Protein AF-A0A542I758-F1 (afdb_monomer)

pLDDT: mean 83.52, std 12.8, range [44.34, 93.88]

Mean predicted aligned error: 7.83 Å

Solvent-accessible surface area (backbone atoms only — not comparable to full-atom values): 6035 Å² total; per-residue (Å²): 136,89,83,86,87,82,79,78,73,57,59,66,53,51,51,51,35,51,54,44,23,54,50,37,50,50,48,35,49,46,47,51,49,54,71,67,37,55,73,67,38,28,66,53,22,42,51,40,18,51,54,23,51,53,52,26,72,76,43,69,71,72,59,24,51,33,25,50,24,45,20,49,32,22,46,43,31,19,64,18,10,81,72,67,50,72,50,58,64,66,35,53,48,43,30,51,50,31,45,60,73,43,34,62,59,18,44,74,39,73,29,80,72,60,132

Secondary structure (DSSP, 8-state):
-------SHHHHHHHHHHHHHHHHHHHHHHHHHHHHS-TT-HHHHHHHHHHHHHHHHH--THHHHHHHHHHHHHHHHHHHHHTT----HHHHHHHHHHHHHHHHHHHHHT-----

Radius of gyration: 17.6 Å; Cα contacts (8 Å, |Δi|>4): 133; chains: 1; bounding box: 45×26×63 Å

Sequence (115 aa):
MESSRPATGTASQGANAAATREACELFNKLVADYGAVSPTDSNGYEDVYLKAQDAKDTVSGDLRGLFS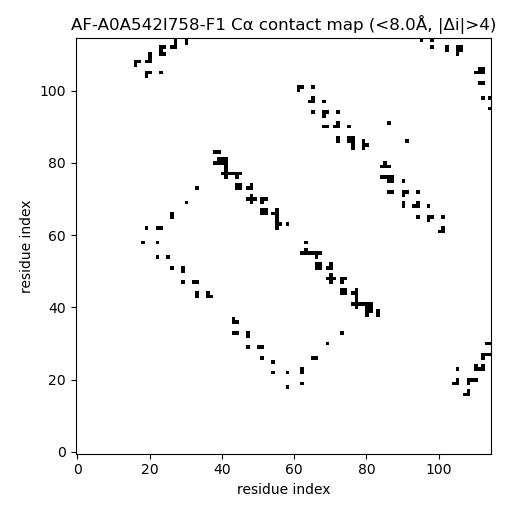SLGLLAMDRSSAAESGGKPAQESQDAVRDAVFANSAACTAAGVTLRL

Structure (mmCIF, N/CA/C/O backbone):
data_AF-A0A542I758-F1
#
_entry.id   AF-A0A542I758-F1
#
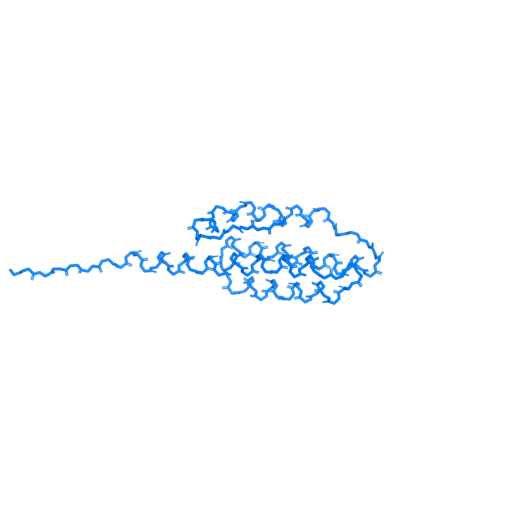loop_
_atom_site.group_PDB
_atom_site.id
_atom_site.type_symbol
_atom_site.label_atom_id
_atom_site.label_alt_id
_atom_site.label_comp_id
_atom_site.label_asym_id
_atom_site.label_entity_id
_atom_site.label_seq_id
_atom_site.pdbx_PDB_ins_code
_atom_site.Cartn_x
_atom_site.Cartn_y
_atom_site.Cartn_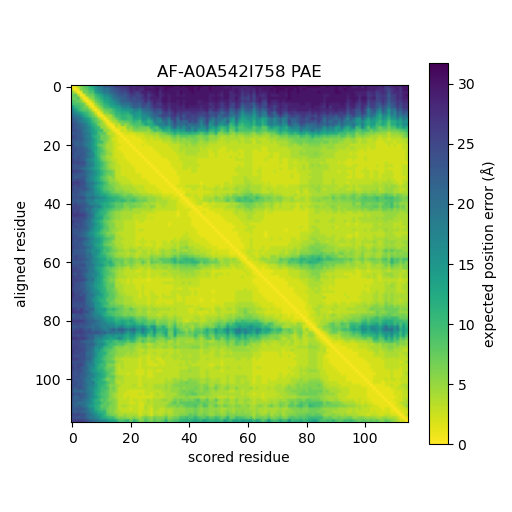z
_atom_site.occupancy
_atom_site.B_iso_or_equiv
_atom_site.auth_seq_id
_atom_site.auth_comp_id
_atom_site.auth_asym_id
_atom_site.auth_atom_id
_atom_site.pdbx_PDB_model_num
ATOM 1 N N . MET A 1 1 ? -34.467 -11.125 42.912 1.00 44.34 1 MET A N 1
ATOM 2 C CA . MET A 1 1 ? -33.720 -12.137 42.142 1.00 44.34 1 MET A CA 1
ATOM 3 C C . MET A 1 1 ? -32.866 -11.401 41.134 1.00 44.34 1 MET A C 1
ATOM 5 O O . MET A 1 1 ? -33.380 -10.627 40.341 1.00 44.34 1 MET A O 1
ATOM 9 N N . GLU A 1 2 ? -31.565 -11.560 41.316 1.00 59.69 2 GLU A N 1
ATOM 10 C CA . GLU A 1 2 ? -30.451 -11.075 40.506 1.00 59.69 2 GLU A CA 1
ATOM 11 C C . GLU A 1 2 ? -30.453 -11.739 39.117 1.00 59.69 2 GLU A C 1
ATOM 13 O O . GLU A 1 2 ? -30.836 -12.905 39.034 1.00 59.69 2 GLU A O 1
ATOM 18 N N . SER A 1 3 ? -30.034 -11.032 38.055 1.00 48.88 3 SER A N 1
ATOM 19 C CA . SER A 1 3 ? -29.400 -11.618 36.850 1.00 48.88 3 SER A CA 1
ATOM 20 C C . SER A 1 3 ? -28.844 -10.535 35.902 1.00 48.88 3 SER A C 1
ATOM 22 O O . SER A 1 3 ? -29.538 -9.996 35.047 1.00 48.88 3 SER A O 1
ATOM 24 N N . SER A 1 4 ? -27.587 -10.169 36.157 1.00 53.62 4 SER A N 1
ATOM 25 C CA . SER A 1 4 ? -26.415 -10.141 35.258 1.00 53.62 4 SER A CA 1
ATOM 26 C C . SER A 1 4 ? -26.530 -9.832 33.738 1.00 53.62 4 SER A C 1
ATOM 28 O O . SER A 1 4 ? -27.191 -10.523 32.974 1.00 53.62 4 SER A O 1
ATOM 30 N N . ARG A 1 5 ? -25.734 -8.821 33.332 1.00 69.12 5 ARG A N 1
ATOM 31 C CA . ARG A 1 5 ? -25.270 -8.307 32.003 1.00 69.12 5 ARG A CA 1
ATOM 32 C C . ARG A 1 5 ? -24.500 -9.359 31.135 1.00 69.12 5 ARG A C 1
ATOM 34 O O . ARG A 1 5 ? -24.099 -10.344 31.749 1.00 69.12 5 ARG A O 1
ATOM 41 N N . PRO A 1 6 ? -24.163 -9.170 29.811 1.00 58.19 6 PRO A N 1
ATOM 42 C CA . PRO A 1 6 ? -23.471 -7.958 29.308 1.00 58.19 6 PRO A CA 1
ATOM 43 C C . PRO A 1 6 ? -23.557 -7.501 27.815 1.00 58.19 6 PRO A C 1
ATOM 45 O O . PRO A 1 6 ? -23.878 -8.234 26.891 1.00 58.19 6 PRO A O 1
ATOM 48 N N . ALA A 1 7 ? -23.186 -6.222 27.636 1.00 48.59 7 ALA A N 1
ATOM 49 C CA . ALA A 1 7 ? -22.392 -5.608 26.556 1.00 48.59 7 ALA A CA 1
ATOM 50 C C . ALA A 1 7 ? -22.547 -6.096 25.098 1.00 48.59 7 ALA A C 1
ATOM 52 O O . ALA A 1 7 ? -21.719 -6.845 24.591 1.00 48.59 7 ALA A O 1
ATOM 53 N N . THR A 1 8 ? -23.496 -5.526 24.353 1.00 47.00 8 THR A N 1
ATOM 54 C CA . THR A 1 8 ? -23.551 -5.673 22.881 1.00 47.00 8 THR A CA 1
ATOM 55 C C . THR A 1 8 ? -22.794 -4.566 22.125 1.00 47.00 8 THR A C 1
ATOM 57 O O . THR A 1 8 ? -22.650 -4.640 20.912 1.00 47.00 8 THR A O 1
ATOM 60 N N . GLY A 1 9 ? -22.263 -3.549 22.817 1.00 45.28 9 GLY A N 1
ATOM 61 C CA . GLY A 1 9 ? -21.565 -2.417 22.182 1.00 45.28 9 GLY A CA 1
ATOM 62 C C . GLY A 1 9 ? -20.114 -2.691 21.761 1.00 45.28 9 GLY A C 1
ATOM 63 O O . GLY A 1 9 ? -19.595 -2.014 20.880 1.00 45.28 9 GLY A O 1
ATOM 64 N N . THR A 1 10 ? -19.455 -3.693 22.352 1.00 49.50 10 THR A N 1
ATOM 65 C CA . THR A 1 10 ? -18.013 -3.935 22.150 1.00 49.50 10 THR A CA 1
ATOM 66 C C . THR A 1 10 ? -17.720 -4.857 20.963 1.00 49.50 10 THR A C 1
ATOM 68 O O . THR A 1 10 ? -16.671 -4.735 20.337 1.00 49.50 10 THR A O 1
ATOM 71 N N . ALA A 1 11 ? -18.644 -5.755 20.606 1.00 49.38 11 ALA A N 1
ATOM 72 C CA . ALA A 1 11 ? -18.436 -6.723 19.526 1.00 49.38 11 ALA A CA 1
ATOM 73 C C . ALA A 1 11 ? -18.391 -6.053 18.141 1.00 49.38 11 ALA A C 1
ATOM 75 O O . ALA A 1 11 ? -17.513 -6.351 17.336 1.00 49.38 11 ALA A O 1
ATOM 76 N N . SER A 1 12 ? -19.279 -5.087 17.883 1.00 52.50 12 SER A N 1
ATOM 77 C CA . SER A 1 12 ? -19.316 -4.348 16.612 1.00 52.50 12 SER A CA 1
ATOM 78 C C . SER A 1 12 ? -18.141 -3.377 16.445 1.00 52.50 12 SER A C 1
ATOM 80 O O . SER A 1 12 ? -17.697 -3.135 15.325 1.00 52.50 12 SER A O 1
ATOM 82 N N . GLN A 1 13 ? -17.607 -2.837 17.545 1.00 52.81 13 GLN A N 1
ATOM 83 C CA . GLN A 1 13 ? -16.393 -2.011 17.527 1.00 52.81 13 GLN A CA 1
ATOM 84 C C . GLN A 1 13 ? -15.129 -2.866 17.355 1.00 52.81 13 GLN A C 1
ATOM 86 O O . GLN A 1 13 ? -14.237 -2.488 16.601 1.00 52.81 13 GLN A O 1
ATOM 91 N N . GLY A 1 14 ? -15.081 -4.050 17.977 1.00 57.97 14 GLY A N 1
ATOM 92 C CA . GLY A 1 14 ? -13.993 -5.015 17.800 1.00 57.97 14 GLY A CA 1
ATOM 93 C C . GLY A 1 14 ? -13.918 -5.595 16.383 1.00 57.97 14 GLY A C 1
ATOM 94 O O . GLY A 1 14 ? -12.823 -5.714 15.840 1.00 57.97 14 GLY A O 1
ATOM 95 N N . ALA A 1 15 ? -15.063 -5.887 15.756 1.00 61.53 15 ALA A N 1
ATOM 96 C CA . ALA A 1 15 ? -15.122 -6.366 14.373 1.00 61.53 15 ALA A CA 1
ATOM 97 C C . ALA A 1 15 ? -14.632 -5.310 13.366 1.00 61.53 15 ALA A C 1
ATOM 99 O O . ALA A 1 15 ? -13.869 -5.633 12.461 1.00 61.53 15 ALA A O 1
ATOM 100 N N . ASN A 1 16 ? -14.996 -4.037 13.565 1.00 71.12 16 ASN A N 1
ATOM 101 C CA . ASN A 1 16 ? -14.479 -2.939 12.742 1.00 71.12 16 ASN A CA 1
ATOM 102 C C . ASN A 1 16 ? -12.972 -2.737 12.936 1.00 71.12 16 ASN A C 1
ATOM 104 O O . ASN A 1 16 ? -12.256 -2.541 11.964 1.00 71.12 16 ASN A O 1
ATOM 108 N N . ALA A 1 17 ? -12.464 -2.827 14.169 1.00 77.25 17 ALA A N 1
ATOM 109 C CA . ALA A 1 17 ? -11.028 -2.717 14.419 1.00 77.25 17 ALA A CA 1
ATOM 110 C C . ALA A 1 17 ? -10.229 -3.871 13.785 1.00 77.25 17 ALA A C 1
ATOM 112 O O . ALA A 1 17 ? -9.130 -3.641 13.287 1.00 77.25 17 ALA A O 1
ATOM 113 N N . ALA A 1 18 ? -10.775 -5.092 13.776 1.00 83.19 18 ALA A N 1
ATOM 114 C CA . ALA A 1 18 ? -10.165 -6.238 13.102 1.00 83.19 18 ALA A CA 1
ATOM 115 C C . ALA A 1 18 ? -10.150 -6.065 11.574 1.00 83.19 18 ALA A C 1
ATOM 117 O O . ALA A 1 18 ? -9.095 -6.218 10.969 1.00 83.19 18 ALA A O 1
ATOM 118 N N . ALA A 1 19 ? -11.267 -5.648 10.970 1.00 84.25 19 ALA A N 1
ATOM 119 C CA . ALA A 1 19 ? -11.332 -5.370 9.534 1.00 84.25 19 ALA A CA 1
ATOM 120 C C . ALA A 1 19 ? -10.384 -4.228 9.122 1.00 84.25 19 ALA A C 1
ATOM 122 O O . ALA A 1 19 ? -9.676 -4.329 8.122 1.00 84.25 19 ALA A O 1
ATOM 123 N N . THR A 1 20 ? -10.302 -3.162 9.928 1.00 87.75 20 THR A N 1
ATOM 124 C CA . THR A 1 20 ? -9.328 -2.082 9.722 1.00 87.75 20 THR A CA 1
ATOM 125 C C . THR A 1 20 ? -7.900 -2.601 9.824 1.00 87.75 20 THR A C 1
ATOM 127 O O . THR A 1 20 ? -7.083 -2.282 8.969 1.00 87.75 20 THR A O 1
ATOM 130 N N . ARG A 1 21 ? -7.582 -3.429 10.828 1.00 89.62 21 ARG A N 1
ATOM 131 C CA . ARG A 1 21 ? -6.257 -4.050 10.958 1.00 89.62 21 ARG A CA 1
ATOM 132 C C . ARG A 1 21 ? -5.892 -4.847 9.706 1.00 89.62 21 ARG A C 1
ATOM 134 O O . ARG A 1 21 ? -4.840 -4.589 9.131 1.00 89.62 21 ARG A O 1
ATOM 141 N N . GLU A 1 22 ? -6.762 -5.755 9.273 1.00 90.62 22 GLU A N 1
ATOM 142 C CA . GLU A 1 22 ? -6.543 -6.593 8.088 1.00 90.62 22 GLU A CA 1
ATOM 143 C C . GLU A 1 22 ? -6.317 -5.745 6.831 1.00 90.62 22 GLU A C 1
ATOM 145 O O . GLU A 1 22 ? -5.367 -5.980 6.086 1.00 90.62 22 GLU A O 1
ATOM 150 N N . ALA A 1 23 ? -7.118 -4.694 6.638 1.00 90.44 23 ALA A N 1
ATOM 151 C CA . ALA A 1 23 ? -6.944 -3.746 5.543 1.00 90.44 23 ALA A CA 1
ATOM 152 C C . ALA A 1 23 ? -5.581 -3.037 5.596 1.00 90.44 23 ALA A C 1
ATOM 154 O O . ALA A 1 23 ? -4.859 -2.969 4.603 1.00 90.44 23 ALA A O 1
ATOM 155 N N . CYS A 1 24 ? -5.190 -2.521 6.758 1.00 91.50 24 CYS A N 1
ATOM 156 C CA . CYS A 1 24 ? -3.922 -1.814 6.909 1.00 91.50 24 CYS A CA 1
ATOM 157 C C . CYS A 1 24 ? -2.709 -2.749 6.728 1.00 91.50 24 CYS A C 1
ATOM 159 O O . CYS A 1 24 ? -1.698 -2.351 6.148 1.00 91.50 24 CYS A O 1
ATOM 161 N N . GLU A 1 25 ? -2.796 -3.998 7.197 1.00 92.38 25 GLU A N 1
ATOM 162 C CA . GLU A 1 25 ? -1.766 -5.024 6.984 1.00 92.38 25 GLU A CA 1
ATOM 163 C C . GLU A 1 25 ? -1.649 -5.398 5.506 1.00 92.38 25 GLU A C 1
ATOM 165 O O . GLU A 1 25 ? -0.540 -5.471 4.968 1.00 92.38 25 GLU A O 1
ATOM 170 N N . LEU A 1 26 ? -2.788 -5.576 4.834 1.00 92.06 26 LEU A N 1
ATOM 171 C CA . LEU A 1 26 ? -2.841 -5.845 3.404 1.00 92.06 26 LEU A CA 1
ATOM 172 C C . LEU A 1 26 ? -2.236 -4.692 2.605 1.00 92.06 26 LEU A C 1
ATOM 174 O O . LEU A 1 26 ? -1.418 -4.931 1.721 1.00 92.06 26 LEU A O 1
ATOM 178 N N . PHE A 1 27 ? -2.561 -3.447 2.950 1.00 91.69 27 PHE A N 1
ATOM 179 C CA . PHE A 1 27 ? -1.964 -2.280 2.312 1.00 91.69 27 PHE A CA 1
ATOM 180 C C . PHE A 1 27 ? -0.438 -2.271 2.446 1.00 91.69 27 PHE A C 1
ATOM 182 O O . PHE A 1 27 ? 0.260 -2.117 1.448 1.00 91.69 27 PHE A O 1
ATOM 189 N N . ASN A 1 28 ? 0.095 -2.505 3.649 1.00 92.75 28 ASN A N 1
ATOM 190 C CA . ASN A 1 28 ? 1.543 -2.590 3.863 1.0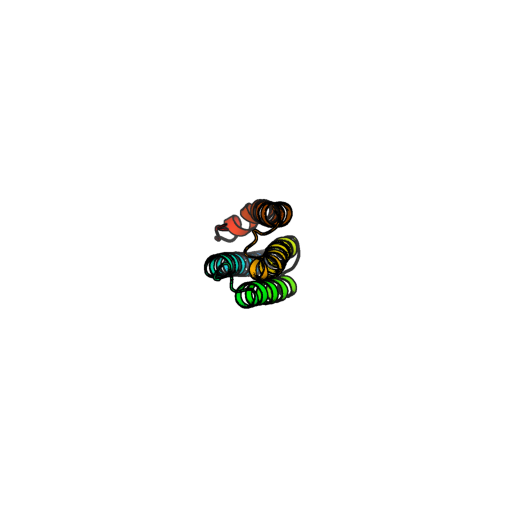0 92.75 28 ASN A CA 1
ATOM 191 C C . ASN A 1 28 ? 2.198 -3.667 3.000 1.00 92.75 28 ASN A C 1
ATOM 193 O O . ASN A 1 28 ? 3.288 -3.460 2.466 1.00 92.75 28 ASN A O 1
ATOM 197 N N . LYS A 1 29 ? 1.535 -4.818 2.866 1.00 92.69 29 LYS A N 1
ATOM 198 C CA . LYS A 1 29 ? 1.998 -5.888 1.989 1.00 92.69 29 LYS A CA 1
ATOM 199 C C . LYS A 1 29 ? 2.003 -5.440 0.530 1.00 92.69 29 LYS A C 1
ATOM 201 O O . LYS A 1 29 ? 2.997 -5.657 -0.145 1.00 92.69 29 LYS A O 1
ATOM 206 N N . LEU A 1 30 ? 0.953 -4.769 0.060 1.00 92.25 30 LEU A N 1
ATOM 207 C CA . LEU A 1 30 ? 0.887 -4.276 -1.317 1.00 92.25 30 LEU A CA 1
ATOM 208 C C . LEU A 1 30 ? 1.915 -3.183 -1.611 1.00 92.25 30 LEU A C 1
ATOM 210 O O . LEU A 1 30 ? 2.467 -3.158 -2.703 1.00 92.25 30 LEU A O 1
ATOM 214 N N . VAL A 1 31 ? 2.214 -2.309 -0.650 1.00 91.06 31 VAL A N 1
ATOM 215 C CA . VAL A 1 31 ? 3.301 -1.328 -0.784 1.00 91.06 31 VAL A CA 1
ATOM 216 C C . VAL A 1 31 ? 4.662 -2.023 -0.855 1.00 91.06 31 VAL A C 1
ATOM 218 O O . VAL A 1 31 ? 5.508 -1.641 -1.663 1.00 91.06 31 VAL A O 1
ATOM 221 N N . ALA A 1 32 ? 4.880 -3.063 -0.047 1.00 92.44 32 ALA A N 1
ATOM 222 C CA . ALA A 1 32 ? 6.098 -3.862 -0.120 1.00 92.44 32 ALA A CA 1
ATOM 223 C C . ALA A 1 32 ? 6.211 -4.605 -1.462 1.00 92.44 32 ALA A C 1
ATOM 225 O O . ALA A 1 32 ? 7.274 -4.568 -2.078 1.00 92.44 32 ALA A O 1
ATOM 226 N N . ASP A 1 33 ? 5.118 -5.211 -1.937 1.00 91.62 33 ASP A N 1
ATOM 227 C CA . ASP A 1 33 ? 5.042 -5.857 -3.250 1.00 91.62 33 ASP A CA 1
ATOM 228 C C . ASP A 1 33 ? 5.341 -4.827 -4.355 1.00 91.62 33 ASP A C 1
ATOM 230 O O . ASP A 1 33 ? 6.222 -5.059 -5.176 1.00 91.62 33 ASP A O 1
ATOM 234 N N . TYR A 1 34 ? 4.722 -3.640 -4.317 1.00 89.88 34 TYR A N 1
ATOM 235 C CA . TYR A 1 34 ? 4.994 -2.530 -5.242 1.00 89.88 34 TYR A CA 1
ATOM 236 C C . TYR A 1 34 ? 6.474 -2.129 -5.277 1.00 89.88 34 TYR A C 1
ATOM 238 O O . TYR A 1 34 ? 7.040 -1.924 -6.350 1.00 89.88 34 TYR A O 1
ATOM 246 N N . GLY A 1 35 ? 7.111 -2.014 -4.110 1.00 88.19 35 GLY A N 1
ATOM 247 C CA . GLY A 1 35 ? 8.534 -1.688 -4.002 1.00 88.19 35 GLY A CA 1
ATOM 248 C C . GLY A 1 35 ? 9.464 -2.827 -4.436 1.00 88.19 35 GLY A C 1
ATOM 249 O O . GLY A 1 35 ? 10.608 -2.566 -4.806 1.00 88.19 35 GLY A O 1
ATOM 250 N N . ALA A 1 36 ? 8.986 -4.074 -4.399 1.00 92.00 36 ALA A N 1
ATOM 251 C CA . ALA A 1 36 ? 9.717 -5.257 -4.845 1.00 92.00 36 ALA A CA 1
ATOM 252 C C . ALA A 1 36 ? 9.590 -5.511 -6.357 1.00 92.00 36 ALA A C 1
ATOM 254 O O . ALA A 1 36 ? 10.438 -6.199 -6.931 1.00 92.00 36 ALA A O 1
ATOM 255 N N . VAL A 1 37 ? 8.559 -4.959 -7.008 1.00 90.31 37 VAL A N 1
ATOM 256 C CA . VAL A 1 37 ? 8.392 -5.029 -8.464 1.00 90.31 37 VAL A CA 1
ATOM 257 C C . VAL A 1 37 ? 9.546 -4.312 -9.161 1.00 90.31 37 VAL A C 1
ATOM 259 O O . VAL A 1 37 ? 9.942 -3.197 -8.806 1.00 90.31 37 VAL A O 1
ATOM 262 N N . SER A 1 38 ? 10.080 -4.955 -10.200 1.00 87.44 38 SER A N 1
ATOM 263 C CA . SER A 1 38 ? 11.154 -4.371 -10.997 1.00 87.44 38 SER A CA 1
ATOM 264 C C . SER A 1 38 ? 10.662 -3.111 -11.722 1.00 87.44 38 SER A C 1
ATOM 266 O O . SER A 1 38 ? 9.570 -3.110 -12.278 1.00 87.44 38 SER A O 1
ATOM 268 N N . PRO A 1 39 ? 11.469 -2.039 -11.814 1.00 81.88 39 PRO A N 1
ATOM 269 C CA . PRO A 1 39 ? 11.046 -0.768 -12.412 1.00 81.88 39 PRO A CA 1
ATOM 270 C C . PRO A 1 39 ? 10.666 -0.849 -13.898 1.00 81.88 39 PRO A C 1
ATOM 272 O O . PRO A 1 39 ? 10.048 0.079 -14.407 1.00 81.88 39 PRO A O 1
ATOM 275 N N . THR A 1 40 ? 11.044 -1.931 -14.575 1.00 85.56 40 THR A N 1
ATOM 276 C CA . THR A 1 40 ? 10.735 -2.233 -15.980 1.00 85.56 40 THR A CA 1
ATOM 277 C C . THR A 1 40 ? 9.663 -3.317 -16.130 1.00 85.56 40 THR A C 1
ATOM 279 O O . THR A 1 40 ? 9.376 -3.733 -17.246 1.00 85.56 40 THR A O 1
ATOM 282 N N . ASP A 1 41 ? 9.122 -3.831 -15.025 1.00 87.56 41 ASP A N 1
ATOM 283 C CA . ASP A 1 41 ? 8.123 -4.898 -15.012 1.00 87.56 41 ASP A CA 1
ATOM 284 C C . ASP A 1 41 ? 6.717 -4.301 -14.885 1.00 87.56 41 ASP A C 1
ATOM 286 O O . ASP A 1 41 ? 6.175 -4.137 -13.791 1.00 87.56 41 ASP A O 1
ATOM 290 N N . SER A 1 42 ? 6.135 -3.938 -16.030 1.00 88.31 42 SER A N 1
ATOM 291 C CA . SER A 1 42 ? 4.777 -3.386 -16.111 1.00 88.31 42 SER A CA 1
ATOM 292 C C . SER A 1 42 ? 3.720 -4.351 -15.568 1.00 88.31 42 SER A C 1
ATOM 294 O O . SER A 1 42 ? 2.801 -3.911 -14.874 1.00 88.31 42 SER A O 1
ATOM 296 N N . ASN A 1 43 ? 3.886 -5.655 -15.808 1.00 90.44 43 ASN A N 1
ATOM 297 C CA . ASN A 1 43 ? 2.975 -6.695 -15.326 1.00 90.44 43 ASN A CA 1
ATOM 298 C C . ASN A 1 43 ? 3.007 -6.815 -13.799 1.00 90.44 43 ASN A C 1
ATOM 300 O O . ASN A 1 43 ? 1.963 -6.985 -13.174 1.00 90.44 43 ASN A O 1
ATOM 304 N N . GLY A 1 44 ? 4.186 -6.695 -13.180 1.00 91.31 44 GLY A N 1
ATOM 305 C CA . GLY A 1 44 ? 4.299 -6.686 -11.722 1.00 91.31 44 GLY A CA 1
ATOM 306 C C . GLY A 1 44 ? 3.532 -5.520 -11.089 1.00 91.31 44 GLY A C 1
ATOM 307 O O . GLY A 1 44 ? 2.862 -5.689 -10.071 1.00 91.31 44 GLY A O 1
ATOM 308 N N . TYR A 1 45 ? 3.562 -4.342 -11.718 1.00 91.00 45 TYR A N 1
ATOM 309 C CA . TYR A 1 45 ? 2.787 -3.191 -11.255 1.00 91.00 45 TYR A CA 1
ATOM 310 C C . TYR A 1 45 ? 1.283 -3.362 -11.509 1.00 91.00 45 TYR A C 1
ATOM 312 O O . TYR A 1 45 ? 0.473 -2.976 -10.668 1.00 91.00 45 TYR A O 1
ATOM 320 N N . GLU A 1 46 ? 0.898 -3.984 -12.623 1.00 91.75 46 GLU A N 1
ATOM 321 C CA . GLU A 1 46 ? -0.499 -4.325 -12.903 1.00 91.75 46 GLU A CA 1
ATOM 322 C C . GLU A 1 46 ? -1.063 -5.330 -11.882 1.00 91.75 46 GLU A C 1
ATOM 324 O O . GLU A 1 46 ? -2.176 -5.145 -11.392 1.00 91.75 46 GLU A O 1
ATOM 329 N N . ASP A 1 47 ? -0.286 -6.335 -11.468 1.00 93.88 47 ASP A N 1
ATOM 330 C CA . ASP A 1 47 ? -0.685 -7.282 -10.416 1.00 93.88 47 ASP A CA 1
ATOM 331 C C . ASP A 1 47 ? -0.954 -6.571 -9.079 1.00 93.88 47 ASP A C 1
ATOM 333 O O . ASP A 1 47 ? -1.968 -6.820 -8.420 1.00 93.88 47 ASP A O 1
ATOM 337 N N . VAL A 1 48 ? -0.097 -5.617 -8.698 1.00 93.62 48 VAL A N 1
ATOM 338 C CA . VAL A 1 48 ? -0.326 -4.787 -7.506 1.00 93.62 48 VAL A CA 1
ATOM 339 C C . VAL A 1 48 ? -1.596 -3.948 -7.650 1.00 93.62 48 VAL A C 1
ATOM 341 O O . VAL A 1 48 ? -2.364 -3.849 -6.692 1.00 93.62 48 VAL A O 1
ATOM 344 N N . TYR A 1 49 ? -1.849 -3.372 -8.829 1.00 92.38 49 TYR A N 1
ATOM 345 C CA . TYR A 1 49 ? -3.089 -2.646 -9.107 1.00 92.38 49 TYR A CA 1
ATOM 346 C C . TYR A 1 49 ? -4.322 -3.538 -8.919 1.00 92.38 49 TYR A C 1
ATOM 348 O O . TYR A 1 49 ? -5.258 -3.143 -8.221 1.00 92.38 49 TYR A O 1
ATOM 356 N N . LEU A 1 50 ? -4.319 -4.746 -9.487 1.00 93.50 50 LEU A N 1
ATOM 357 C CA . LEU A 1 50 ? -5.435 -5.686 -9.376 1.00 93.50 50 LEU A CA 1
ATOM 358 C C . LEU A 1 50 ? -5.682 -6.091 -7.922 1.00 93.50 50 LEU A C 1
ATOM 360 O O . LEU A 1 50 ? -6.820 -6.041 -7.455 1.00 93.50 50 LEU A O 1
ATOM 364 N N . LYS A 1 51 ? -4.623 -6.411 -7.172 1.00 93.12 51 LYS A N 1
ATOM 365 C CA . LYS A 1 51 ? -4.732 -6.725 -5.742 1.00 93.12 51 LYS A CA 1
ATOM 366 C C . LYS A 1 51 ? -5.223 -5.535 -4.916 1.00 93.12 51 LYS A C 1
ATOM 368 O O . LYS A 1 51 ? -5.987 -5.722 -3.974 1.00 93.12 51 LYS A O 1
ATOM 373 N N . ALA A 1 52 ? -4.806 -4.313 -5.252 1.00 92.25 52 ALA A N 1
ATOM 374 C CA . ALA A 1 52 ? -5.308 -3.110 -4.597 1.00 92.25 52 ALA A CA 1
ATOM 375 C C . ALA A 1 52 ? -6.801 -2.897 -4.889 1.00 92.25 52 ALA A C 1
ATOM 377 O O . ALA A 1 52 ? -7.553 -2.536 -3.990 1.00 92.25 52 ALA A O 1
ATOM 378 N N . GLN A 1 53 ? -7.259 -3.159 -6.112 1.00 91.62 53 GLN A N 1
ATOM 379 C CA . GLN A 1 53 ? -8.676 -3.055 -6.474 1.00 91.62 53 GLN A CA 1
ATOM 380 C C . GLN A 1 53 ? -9.530 -4.122 -5.777 1.00 91.62 53 GLN A C 1
ATOM 382 O O . GLN A 1 53 ? -10.598 -3.799 -5.266 1.00 91.62 53 GLN A O 1
ATOM 387 N N . ASP A 1 54 ? -9.033 -5.352 -5.665 1.00 91.56 54 ASP A N 1
ATOM 388 C CA . ASP A 1 54 ? -9.692 -6.407 -4.888 1.00 91.56 54 ASP A CA 1
ATOM 389 C C . ASP A 1 54 ? -9.801 -6.014 -3.404 1.00 91.56 54 ASP A C 1
ATOM 391 O O . ASP A 1 54 ? -10.887 -5.984 -2.824 1.00 91.56 54 ASP A O 1
ATOM 395 N N . ALA A 1 55 ? -8.694 -5.558 -2.810 1.00 90.06 55 ALA A N 1
ATOM 396 C CA . ALA A 1 55 ? -8.672 -5.059 -1.440 1.00 90.06 55 ALA A CA 1
ATOM 397 C C . ALA A 1 55 ? -9.653 -3.893 -1.231 1.00 90.06 55 ALA A C 1
ATOM 399 O O . ALA A 1 55 ? -10.406 -3.870 -0.262 1.00 90.06 55 ALA A O 1
ATOM 400 N N . LYS A 1 56 ? -9.707 -2.953 -2.176 1.00 88.69 56 LYS A N 1
ATOM 401 C CA . LYS A 1 56 ? -10.654 -1.834 -2.185 1.00 88.69 56 LYS A CA 1
ATOM 402 C C . LYS A 1 56 ? -12.113 -2.299 -2.170 1.00 88.69 56 LYS A C 1
ATOM 404 O O . LYS A 1 56 ? -12.946 -1.627 -1.567 1.00 88.69 56 LYS A O 1
ATOM 409 N N . ASP A 1 57 ? -12.449 -3.392 -2.843 1.00 88.38 57 ASP A N 1
ATOM 410 C CA . ASP A 1 57 ? -13.823 -3.902 -2.880 1.00 88.38 57 ASP A CA 1
ATOM 411 C C . ASP A 1 57 ? -14.190 -4.734 -1.645 1.00 88.38 57 ASP A C 1
ATOM 413 O O . ASP A 1 57 ? -15.372 -4.858 -1.320 1.00 88.38 57 ASP A O 1
ATOM 417 N N . THR A 1 58 ? -13.194 -5.216 -0.898 1.00 85.19 58 THR A N 1
ATOM 418 C CA . THR A 1 58 ? -13.406 -5.874 0.403 1.00 85.19 58 THR A CA 1
ATOM 419 C C . THR A 1 58 ? -13.519 -4.894 1.574 1.00 85.19 58 THR A C 1
ATOM 421 O O . THR A 1 58 ? -14.089 -5.247 2.607 1.00 85.19 58 THR A O 1
ATOM 424 N N . VAL A 1 59 ? -13.032 -3.655 1.427 1.00 85.88 59 VAL A N 1
ATOM 425 C CA . VAL A 1 59 ? -13.083 -2.627 2.480 1.00 85.88 59 VAL A CA 1
ATOM 426 C C . VAL A 1 59 ? -14.108 -1.531 2.198 1.00 85.88 59 VAL A C 1
ATOM 428 O O . VAL A 1 59 ? -14.491 -1.240 1.067 1.00 85.88 59 VAL A O 1
ATOM 431 N N . SER A 1 60 ? -14.532 -0.851 3.259 1.00 78.81 60 SER A N 1
ATOM 432 C CA . SER A 1 60 ? -15.490 0.254 3.197 1.00 78.81 60 SER A CA 1
ATOM 433 C C . SER A 1 60 ? -14.949 1.513 3.874 1.00 78.81 60 SER A C 1
ATOM 435 O O . SER A 1 60 ? -14.094 1.435 4.753 1.00 78.81 60 SER A O 1
ATOM 437 N N . GLY A 1 61 ? -15.479 2.677 3.491 1.00 81.50 61 GLY A N 1
ATOM 438 C CA . GLY A 1 61 ? -15.100 3.967 4.077 1.00 81.50 61 GLY A CA 1
ATOM 439 C C . GLY A 1 61 ? -13.736 4.472 3.601 1.00 81.50 61 GLY A C 1
ATOM 440 O O . GLY A 1 61 ? -13.374 4.292 2.438 1.00 81.50 61 GLY A O 1
ATOM 441 N N . ASP A 1 62 ? -12.985 5.102 4.504 1.00 81.12 62 ASP A N 1
ATOM 442 C CA . ASP A 1 62 ? -11.729 5.803 4.195 1.00 81.12 62 ASP A CA 1
ATOM 443 C C . ASP A 1 62 ? -10.598 4.863 3.743 1.00 81.12 62 ASP A C 1
ATOM 445 O O . ASP A 1 62 ? -9.756 5.233 2.918 1.00 81.12 62 ASP A O 1
ATOM 449 N N . LEU A 1 63 ? -10.645 3.601 4.185 1.00 84.38 63 LEU A N 1
ATOM 450 C CA . LEU A 1 63 ? -9.733 2.538 3.750 1.00 84.38 63 LEU A CA 1
ATOM 451 C C . LEU A 1 63 ? -9.863 2.261 2.250 1.00 84.38 63 LEU A C 1
ATOM 453 O O . LEU A 1 63 ? -8.898 1.883 1.594 1.00 84.38 63 LEU A O 1
ATOM 457 N N . ARG A 1 64 ? -11.041 2.504 1.671 1.00 89.88 64 ARG A N 1
ATOM 458 C CA . ARG A 1 64 ? -11.268 2.337 0.234 1.00 89.88 64 ARG A CA 1
ATOM 459 C C . ARG A 1 64 ? -10.459 3.348 -0.581 1.00 89.88 64 ARG A C 1
ATOM 461 O O . ARG A 1 64 ? -9.953 3.015 -1.652 1.00 89.88 64 ARG A O 1
ATOM 468 N N . GLY A 1 65 ? -10.296 4.562 -0.052 1.00 87.94 65 GLY A N 1
ATOM 469 C CA . GLY A 1 65 ? -9.434 5.592 -0.632 1.00 87.94 65 GLY A CA 1
ATOM 470 C C . GLY A 1 65 ? -7.961 5.185 -0.618 1.00 87.94 65 GLY A C 1
ATOM 471 O O . GLY A 1 65 ? -7.274 5.369 -1.618 1.00 87.94 65 GLY A O 1
ATOM 472 N N . LEU A 1 66 ? -7.512 4.538 0.461 1.00 90.00 66 LEU A N 1
ATOM 473 C CA . LEU A 1 66 ? -6.143 4.043 0.624 1.00 90.00 66 LEU A CA 1
ATOM 474 C C . LEU A 1 66 ? -5.720 3.111 -0.522 1.00 90.00 66 LEU A C 1
ATOM 476 O O . LEU A 1 66 ? -4.723 3.359 -1.203 1.00 90.00 66 LEU A O 1
ATOM 480 N N . PHE A 1 67 ? -6.518 2.076 -0.785 1.00 92.44 67 PHE A N 1
ATOM 481 C C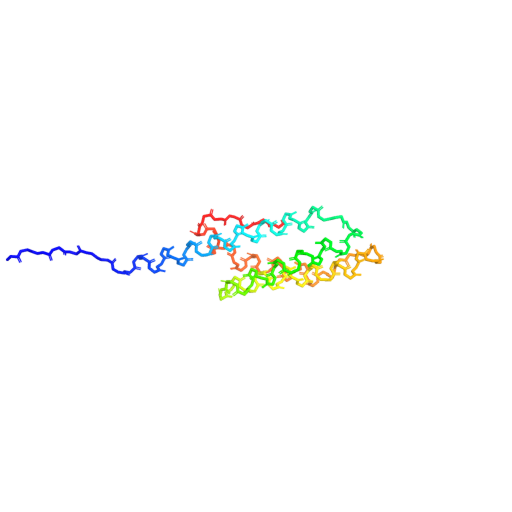A . PHE A 1 67 ? -6.240 1.141 -1.874 1.00 92.44 67 PHE A CA 1
ATOM 482 C C . PHE A 1 67 ? -6.469 1.750 -3.256 1.00 92.44 67 PHE A C 1
ATOM 484 O O . PHE A 1 67 ? -5.726 1.447 -4.186 1.00 92.44 67 PHE A O 1
ATOM 491 N N . SER A 1 68 ? -7.453 2.643 -3.401 1.00 92.25 68 SER A N 1
ATOM 492 C CA . SER A 1 68 ? -7.689 3.323 -4.677 1.00 92.25 68 SER A CA 1
ATOM 493 C C . SER A 1 68 ? -6.497 4.193 -5.087 1.00 92.25 68 SER A C 1
ATOM 495 O O . SER A 1 68 ? -6.128 4.185 -6.260 1.00 92.25 68 SER A O 1
ATOM 497 N N . SER A 1 69 ? -5.874 4.906 -4.142 1.00 93.00 69 SER A N 1
ATOM 498 C CA . SER A 1 69 ? -4.657 5.679 -4.407 1.00 93.00 69 SER A CA 1
ATOM 499 C C . SER A 1 69 ? -3.487 4.773 -4.791 1.00 93.00 69 SER A C 1
ATOM 501 O O . SER A 1 69 ? -2.776 5.069 -5.748 1.00 93.00 69 SER A O 1
ATOM 503 N N . LEU A 1 70 ? -3.289 3.652 -4.082 1.00 91.81 70 LEU A N 1
ATOM 504 C CA . LEU A 1 70 ? -2.215 2.706 -4.411 1.00 91.81 70 LEU A CA 1
ATOM 505 C C . LEU A 1 70 ? -2.408 2.090 -5.797 1.00 91.81 70 LEU A C 1
ATOM 507 O O . LEU A 1 70 ? -1.448 1.969 -6.551 1.00 91.81 70 LEU A O 1
ATOM 511 N N . GLY A 1 71 ? -3.650 1.757 -6.149 1.00 91.75 71 GLY A N 1
ATOM 512 C CA . GLY A 1 71 ? -3.998 1.292 -7.484 1.00 91.75 71 GLY A CA 1
ATOM 513 C C . GLY A 1 71 ? -3.638 2.321 -8.556 1.00 91.75 71 GLY A C 1
ATOM 514 O O . GLY A 1 71 ? -2.996 1.965 -9.538 1.00 91.75 71 GLY A O 1
ATOM 515 N N . LEU A 1 72 ? -3.975 3.599 -8.356 1.00 91.19 72 LEU A N 1
ATOM 516 C CA . LEU A 1 72 ? -3.593 4.668 -9.288 1.00 91.19 72 LEU A CA 1
ATOM 517 C C . LEU A 1 72 ? -2.072 4.767 -9.458 1.00 91.19 72 LEU A C 1
ATOM 519 O O . LEU A 1 72 ? -1.592 4.819 -10.587 1.00 91.19 72 LEU A O 1
ATOM 523 N N . LEU A 1 73 ? -1.316 4.727 -8.356 1.00 91.31 73 LEU A N 1
ATOM 524 C CA . LEU A 1 73 ? 0.147 4.724 -8.399 1.00 91.31 73 LEU A CA 1
ATOM 525 C C . LEU A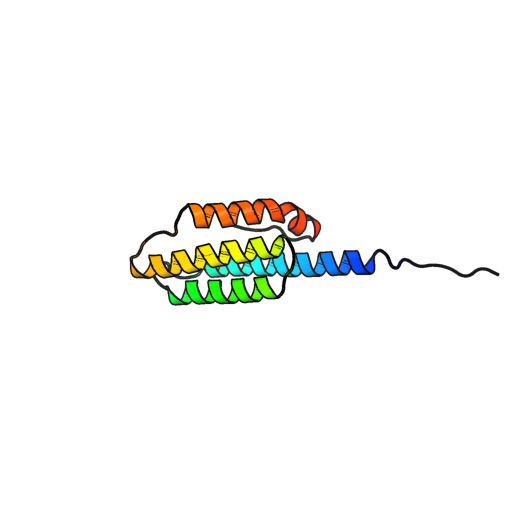 1 73 ? 0.696 3.519 -9.171 1.00 91.31 73 LEU A C 1
ATOM 527 O O . LEU A 1 73 ? 1.594 3.679 -9.992 1.00 91.31 73 LEU A O 1
ATOM 531 N N . ALA A 1 74 ? 0.156 2.329 -8.921 1.00 91.88 74 ALA A N 1
ATOM 532 C CA . ALA A 1 74 ? 0.570 1.101 -9.581 1.00 91.88 74 ALA A CA 1
ATOM 533 C C . ALA A 1 74 ? 0.256 1.117 -11.086 1.00 91.88 74 ALA A C 1
ATOM 535 O O . ALA A 1 74 ? 1.121 0.786 -11.891 1.00 91.88 74 ALA A O 1
ATOM 536 N N . MET A 1 75 ? -0.929 1.583 -11.488 1.00 89.88 75 MET A N 1
ATOM 537 C CA . MET A 1 75 ? -1.300 1.722 -12.902 1.00 89.88 75 MET A CA 1
ATOM 538 C C . MET A 1 75 ? -0.395 2.714 -13.636 1.00 89.88 75 MET A C 1
ATOM 540 O O . MET A 1 75 ? 0.128 2.424 -14.710 1.00 89.88 75 MET A O 1
ATOM 544 N N . ASP A 1 76 ? -0.184 3.880 -13.035 1.00 90.00 76 ASP A N 1
ATOM 545 C CA . ASP A 1 76 ? 0.646 4.929 -13.611 1.00 90.00 76 ASP A CA 1
ATOM 546 C C . ASP A 1 76 ? 2.115 4.484 -13.708 1.00 90.00 76 ASP A C 1
ATOM 548 O O . ASP A 1 76 ? 2.785 4.682 -14.723 1.00 90.00 76 ASP A O 1
ATOM 552 N N . ARG A 1 77 ? 2.589 3.749 -12.698 1.00 88.00 77 ARG A N 1
ATOM 553 C CA . ARG A 1 77 ? 3.898 3.102 -12.725 1.00 88.00 77 ARG A CA 1
ATOM 554 C C . ARG A 1 77 ? 3.997 2.018 -13.794 1.00 88.00 77 ARG A C 1
ATOM 556 O O . ARG A 1 77 ? 5.032 1.954 -14.446 1.00 88.00 77 ARG A O 1
ATOM 563 N N . SER A 1 78 ? 2.960 1.205 -13.983 1.00 88.50 78 SER A N 1
ATOM 564 C CA . SER A 1 78 ? 2.899 0.177 -15.028 1.00 88.50 78 SER A CA 1
ATOM 565 C C . SER A 1 78 ? 3.037 0.801 -16.419 1.00 88.50 78 SER A C 1
ATOM 567 O O . SER A 1 78 ? 3.901 0.393 -17.194 1.00 88.50 78 SER A O 1
ATOM 569 N N . SER A 1 79 ? 2.291 1.878 -16.690 1.00 86.56 79 SER A N 1
ATOM 570 C CA . SER A 1 79 ? 2.403 2.630 -17.945 1.00 86.56 79 SER A CA 1
ATOM 571 C C . SER A 1 79 ? 3.778 3.289 -18.111 1.00 86.56 79 SER A C 1
ATOM 573 O O . SER A 1 79 ? 4.366 3.260 -19.193 1.00 86.56 79 SER A O 1
ATOM 575 N N . ALA A 1 80 ? 4.339 3.842 -17.033 1.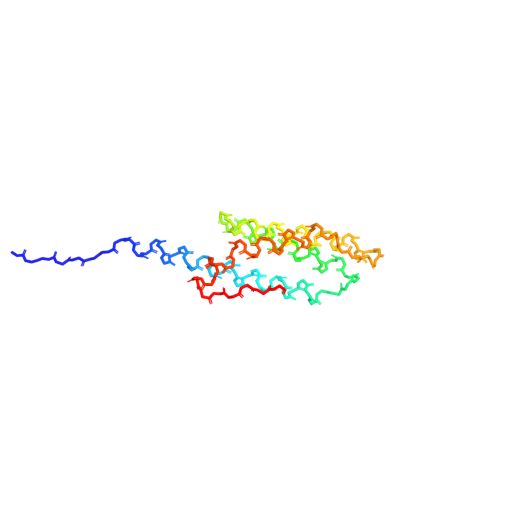00 86.81 80 ALA A N 1
ATOM 576 C CA . ALA A 1 80 ? 5.668 4.439 -17.058 1.00 86.81 80 ALA A CA 1
ATOM 577 C C . ALA A 1 80 ? 6.793 3.397 -17.202 1.00 86.81 80 ALA A C 1
ATOM 579 O O . ALA A 1 80 ? 7.842 3.727 -17.757 1.00 86.81 80 ALA A O 1
ATOM 580 N N . ALA A 1 81 ? 6.599 2.160 -16.731 1.00 85.31 81 ALA A N 1
ATOM 581 C CA . ALA A 1 81 ? 7.603 1.095 -16.752 1.00 85.31 81 ALA A CA 1
ATOM 582 C C . ALA A 1 81 ? 8.019 0.729 -18.182 1.00 85.31 81 ALA A C 1
ATOM 584 O O . ALA A 1 81 ? 9.209 0.536 -18.432 1.00 85.31 81 ALA A O 1
ATOM 585 N N . GLU A 1 82 ? 7.078 0.741 -19.134 1.00 77.31 82 GLU A N 1
ATOM 586 C CA . GLU A 1 82 ? 7.367 0.514 -20.559 1.00 77.31 82 GLU A CA 1
ATOM 587 C C . GLU A 1 82 ? 8.308 1.576 -21.147 1.00 77.31 82 GLU A C 1
ATOM 589 O O . GLU A 1 82 ? 9.114 1.293 -22.031 1.00 77.31 82 GLU A O 1
ATOM 594 N N . SER A 1 83 ? 8.243 2.799 -20.618 1.00 79.44 83 SER A N 1
ATOM 595 C CA . SER A 1 83 ? 9.080 3.929 -21.036 1.00 79.44 83 SER A CA 1
ATOM 596 C C . SER A 1 83 ? 10.303 4.147 -20.129 1.00 79.44 83 SER A C 1
ATOM 598 O O . SER A 1 83 ? 11.043 5.112 -20.321 1.00 79.44 83 SER A O 1
ATOM 600 N N . GLY A 1 84 ? 10.509 3.305 -19.105 1.00 70.88 84 GLY A N 1
ATOM 601 C CA . GLY A 1 84 ? 11.519 3.514 -18.055 1.00 70.88 84 GLY A CA 1
ATOM 602 C C . GLY A 1 84 ? 11.300 4.785 -17.216 1.00 70.88 84 GLY A C 1
ATOM 603 O O . GLY A 1 84 ? 12.224 5.279 -16.566 1.00 70.88 84 GLY A O 1
ATOM 604 N N . GLY A 1 85 ? 10.088 5.341 -17.257 1.00 76.19 85 GLY A N 1
ATOM 605 C CA . GLY A 1 85 ? 9.702 6.582 -16.599 1.00 76.19 85 GLY A CA 1
ATOM 606 C C . GLY A 1 85 ? 9.464 6.423 -15.099 1.00 76.19 85 GLY A C 1
ATOM 607 O O . GLY A 1 85 ? 9.569 5.337 -14.527 1.00 76.19 85 GLY A O 1
ATOM 608 N N . LYS A 1 86 ? 9.137 7.533 -14.435 1.00 80.50 86 LYS A N 1
ATOM 609 C CA . LYS A 1 86 ? 8.676 7.574 -13.037 1.00 80.50 86 LYS A CA 1
ATOM 610 C C . LYS A 1 86 ? 7.163 7.769 -13.003 1.00 80.50 86 LYS A C 1
ATOM 612 O O . LYS A 1 86 ? 6.651 8.392 -13.929 1.00 80.50 86 LYS A O 1
ATOM 617 N N . PRO A 1 87 ? 6.470 7.278 -11.962 1.00 83.75 87 PRO A N 1
ATOM 618 C CA . PRO A 1 87 ? 5.063 7.584 -11.825 1.00 83.75 87 PRO A CA 1
ATOM 619 C C . PRO A 1 87 ? 4.892 9.078 -11.509 1.00 83.75 87 PRO A C 1
ATOM 621 O O . PRO A 1 87 ? 5.769 9.695 -10.888 1.00 83.75 87 PRO A O 1
ATOM 624 N N . ALA A 1 88 ? 3.767 9.645 -11.920 1.00 86.75 88 ALA A N 1
ATOM 625 C CA . ALA A 1 88 ? 3.298 10.977 -11.612 1.00 86.75 88 ALA A CA 1
ATOM 626 C C . ALA A 1 88 ? 3.455 11.269 -10.116 1.00 86.75 88 ALA A C 1
ATOM 628 O O . ALA A 1 88 ? 3.134 10.448 -9.248 1.00 86.75 88 ALA A O 1
ATOM 629 N N . GLN A 1 89 ? 3.967 12.463 -9.808 1.00 87.25 89 GLN A N 1
ATOM 630 C CA . GLN A 1 89 ? 4.071 12.909 -8.419 1.00 87.25 89 GLN A CA 1
ATOM 631 C C . GLN A 1 89 ? 2.693 12.989 -7.764 1.00 87.25 89 GLN A C 1
ATOM 633 O O . GLN A 1 89 ? 2.563 12.599 -6.614 1.00 87.25 89 GLN A O 1
ATOM 638 N N . GLU A 1 90 ? 1.667 13.377 -8.519 1.00 88.06 90 GLU A N 1
ATOM 639 C CA . GLU A 1 90 ? 0.279 13.439 -8.052 1.00 88.06 90 GLU A CA 1
ATOM 640 C C . GLU A 1 90 ? -0.215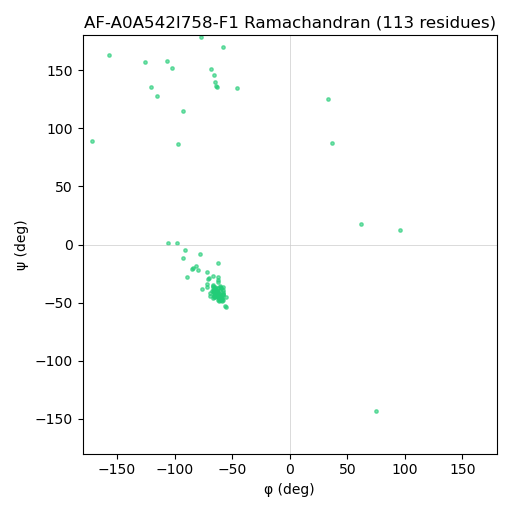 12.079 -7.539 1.00 88.06 90 GLU A C 1
ATOM 642 O O . GLU A 1 90 ? -0.807 12.005 -6.464 1.00 88.06 90 GLU A O 1
ATOM 647 N N . SER A 1 91 ? 0.095 10.985 -8.244 1.00 88.25 91 SER A N 1
ATOM 648 C CA . SER A 1 91 ? -0.236 9.630 -7.789 1.00 88.25 91 SER A CA 1
ATOM 649 C C . SER A 1 91 ? 0.508 9.267 -6.506 1.00 88.25 91 SER A C 1
ATOM 651 O O . SER A 1 91 ? -0.080 8.696 -5.593 1.00 88.25 91 SER A O 1
ATOM 653 N N . GLN A 1 92 ? 1.792 9.622 -6.395 1.00 89.12 92 GLN A N 1
ATOM 654 C CA . GLN A 1 92 ? 2.568 9.377 -5.173 1.00 89.12 92 GLN A CA 1
ATOM 655 C C . GLN A 1 92 ? 2.019 10.179 -3.988 1.00 89.12 92 GLN A C 1
ATOM 657 O O . GLN A 1 92 ? 1.852 9.632 -2.897 1.00 89.12 92 GLN A O 1
ATOM 662 N N . ASP A 1 93 ? 1.712 11.455 -4.207 1.00 91.38 93 ASP A N 1
ATOM 663 C CA . ASP A 1 93 ? 1.130 12.352 -3.214 1.00 91.38 93 ASP A CA 1
ATOM 664 C C . ASP A 1 93 ? -0.228 11.816 -2.739 1.00 91.38 93 ASP A C 1
ATOM 666 O O . ASP A 1 93 ? -0.449 11.712 -1.536 1.00 91.38 93 ASP A O 1
ATOM 670 N N . ALA A 1 94 ? -1.074 11.336 -3.656 1.00 90.06 94 ALA A N 1
ATOM 671 C CA . ALA A 1 94 ? -2.364 10.736 -3.325 1.00 90.06 94 ALA A CA 1
ATOM 672 C C . ALA A 1 94 ? -2.246 9.489 -2.430 1.00 90.06 94 ALA A C 1
ATOM 674 O O . ALA A 1 94 ? -3.093 9.279 -1.555 1.00 90.06 94 ALA A O 1
ATOM 675 N N . VAL A 1 95 ? -1.217 8.649 -2.617 1.00 91.19 95 VAL A N 1
ATOM 676 C CA . VAL A 1 95 ? -0.970 7.509 -1.713 1.00 91.19 95 VAL A CA 1
ATOM 677 C C . VAL A 1 95 ? -0.511 8.005 -0.346 1.00 91.19 95 VAL A C 1
ATOM 679 O O . VAL A 1 95 ? -1.020 7.526 0.668 1.00 91.19 95 VAL A O 1
ATOM 682 N N . ARG A 1 96 ? 0.405 8.981 -0.290 1.00 91.19 96 ARG A N 1
ATOM 683 C CA . ARG A 1 96 ? 0.868 9.542 0.989 1.00 91.19 96 ARG A CA 1
ATOM 684 C C . ARG A 1 96 ? -0.266 10.181 1.779 1.00 91.19 96 ARG A C 1
ATOM 686 O O . ARG A 1 96 ? -0.364 9.940 2.979 1.00 91.19 96 ARG A O 1
ATOM 693 N N . ASP A 1 97 ? -1.117 10.955 1.118 1.00 91.56 97 ASP A N 1
ATOM 694 C CA . ASP A 1 97 ? -2.248 11.632 1.748 1.00 91.56 97 ASP A CA 1
ATOM 695 C C . ASP A 1 97 ? -3.260 10.615 2.275 1.00 91.56 97 ASP A C 1
ATOM 697 O O . ASP A 1 97 ? -3.720 10.722 3.414 1.00 91.56 97 ASP A O 1
ATOM 701 N N . ALA A 1 98 ? -3.545 9.566 1.496 1.00 90.69 98 ALA A N 1
ATOM 702 C CA . ALA A 1 98 ? -4.427 8.495 1.935 1.00 90.69 98 ALA A CA 1
ATOM 703 C C . ALA A 1 98 ? -3.837 7.705 3.115 1.00 90.69 98 ALA A C 1
ATOM 705 O O . ALA A 1 98 ? -4.562 7.397 4.065 1.00 90.69 98 ALA A O 1
ATOM 706 N N . VAL A 1 99 ? -2.528 7.421 3.107 1.00 90.56 99 VAL A N 1
ATOM 707 C CA . VAL A 1 99 ? -1.829 6.807 4.247 1.00 90.56 99 VAL A CA 1
ATOM 708 C C . VAL A 1 99 ? -1.912 7.700 5.467 1.00 90.56 99 VAL A C 1
ATOM 710 O O . VAL A 1 99 ? -2.253 7.218 6.542 1.00 90.56 99 VAL A O 1
ATOM 713 N N . PHE A 1 100 ? -1.645 8.994 5.323 1.00 89.88 100 PHE A N 1
ATOM 714 C CA . PHE A 1 100 ? -1.691 9.930 6.436 1.00 89.88 100 PHE A CA 1
ATOM 715 C C . PHE A 1 100 ? -3.097 10.005 7.042 1.00 89.88 100 PHE A C 1
ATOM 717 O O . PHE A 1 100 ? -3.239 9.855 8.257 1.00 89.88 100 PHE A O 1
ATOM 724 N N . ALA A 1 101 ? -4.134 10.118 6.207 1.00 89.62 101 ALA A N 1
ATOM 725 C CA . ALA A 1 101 ? -5.531 10.144 6.636 1.00 89.62 101 ALA A CA 1
ATOM 726 C C . ALA A 1 101 ? -5.951 8.868 7.389 1.00 89.62 101 ALA A C 1
ATOM 728 O O . ALA A 1 101 ? -6.677 8.942 8.379 1.00 89.62 101 ALA A O 1
ATOM 729 N N . ASN A 1 102 ? -5.456 7.700 6.967 1.00 87.50 102 ASN A N 1
ATOM 730 C CA . ASN A 1 102 ? -5.795 6.410 7.576 1.00 87.50 102 ASN A CA 1
ATOM 731 C C . ASN A 1 102 ? -4.814 5.964 8.678 1.00 87.50 102 ASN A C 1
ATOM 733 O O . ASN A 1 102 ? -5.115 5.040 9.433 1.00 87.50 102 ASN A O 1
ATOM 737 N N . SER A 1 103 ? -3.659 6.621 8.820 1.00 88.62 103 SER A N 1
ATOM 738 C CA . SER A 1 103 ? -2.582 6.221 9.736 1.00 88.62 103 SER A CA 1
ATOM 739 C C . 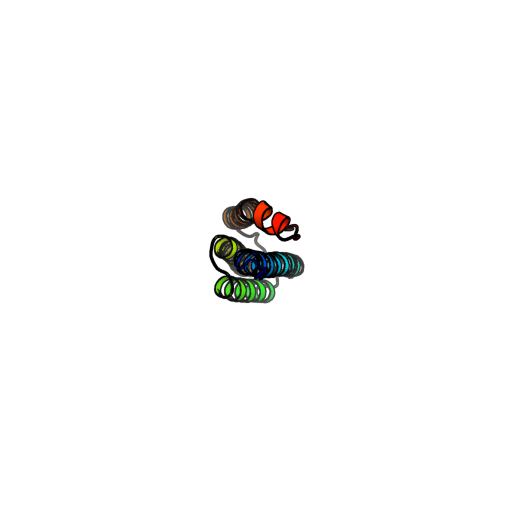SER A 1 103 ? -3.043 6.134 11.188 1.00 88.62 103 SER A C 1
ATOM 741 O O . SER A 1 103 ? -2.681 5.190 11.891 1.00 88.62 103 SER A O 1
ATOM 743 N N . ALA A 1 104 ? -3.889 7.069 11.626 1.00 86.75 104 ALA A N 1
ATOM 744 C CA . ALA A 1 104 ? -4.456 7.079 12.968 1.00 86.75 104 ALA A CA 1
ATOM 745 C C . ALA A 1 104 ? -5.395 5.885 13.195 1.00 86.75 104 ALA A C 1
ATOM 747 O O . ALA A 1 104 ? -5.299 5.222 14.228 1.00 86.75 104 ALA A O 1
ATOM 748 N N . ALA A 1 105 ? -6.255 5.573 12.220 1.00 86.50 105 ALA A N 1
ATOM 749 C CA . ALA A 1 105 ? -7.177 4.440 12.288 1.00 86.50 105 ALA A CA 1
ATOM 750 C C . ALA A 1 105 ? -6.423 3.101 12.294 1.00 86.50 105 ALA A C 1
ATOM 752 O O . ALA A 1 105 ? -6.682 2.247 13.142 1.00 86.50 105 ALA A O 1
ATOM 753 N N . CYS A 1 106 ? -5.431 2.952 11.414 1.00 88.19 106 CYS A N 1
ATOM 754 C CA . CYS A 1 106 ? -4.562 1.781 11.379 1.00 88.19 106 CYS A CA 1
ATOM 755 C C . CYS A 1 106 ? -3.772 1.621 12.681 1.00 88.19 106 CYS A C 1
ATOM 757 O O . CYS A 1 106 ? -3.744 0.533 13.254 1.00 88.19 106 CYS A O 1
ATOM 759 N N . THR A 1 107 ? -3.196 2.707 13.205 1.00 88.56 107 THR A N 1
ATOM 760 C CA . THR A 1 107 ? -2.415 2.672 14.451 1.00 88.56 107 THR A CA 1
ATOM 761 C C . THR A 1 107 ? -3.299 2.328 15.645 1.00 88.56 107 THR A C 1
ATOM 763 O O . THR A 1 107 ? -2.905 1.518 16.481 1.00 88.56 107 THR A O 1
ATOM 766 N N . ALA A 1 108 ? -4.523 2.861 15.699 1.00 87.12 108 ALA A N 1
ATOM 767 C CA . ALA A 1 108 ? -5.512 2.489 16.708 1.00 87.12 108 ALA A CA 1
ATOM 768 C C . ALA A 1 108 ? -5.913 1.005 16.613 1.00 87.12 108 ALA A C 1
ATOM 770 O O . ALA A 1 108 ? -6.163 0.365 17.633 1.00 87.12 108 ALA A O 1
ATOM 771 N N . ALA A 1 109 ? -5.919 0.439 15.404 1.00 86.25 109 ALA A N 1
ATOM 772 C CA . ALA A 1 109 ? -6.119 -0.987 15.169 1.00 86.25 109 ALA A CA 1
ATOM 773 C C . ALA A 1 109 ? -4.863 -1.843 15.456 1.00 86.25 109 ALA A C 1
ATOM 775 O O . ALA A 1 109 ? -4.960 -3.073 15.488 1.00 86.25 109 ALA A O 1
ATOM 776 N N . GLY A 1 110 ? -3.706 -1.227 15.723 1.00 86.44 110 GLY A N 1
ATOM 777 C CA . GLY A 1 110 ? -2.434 -1.894 16.029 1.00 86.44 110 GLY A CA 1
ATOM 778 C C . GLY A 1 110 ? -1.493 -2.080 14.833 1.00 86.44 110 GLY A C 1
ATOM 779 O O . GLY A 1 110 ? -0.519 -2.817 14.948 1.00 86.44 110 GLY A O 1
ATOM 780 N N . VAL A 1 111 ? -1.761 -1.424 13.701 1.00 90.88 111 VAL A N 1
ATOM 781 C CA . VAL A 1 111 ? -0.969 -1.514 12.465 1.00 90.88 111 VAL A CA 1
ATOM 782 C C . VAL A 1 111 ? -0.335 -0.173 12.143 1.00 90.88 111 VAL A C 1
ATOM 784 O O . VAL A 1 111 ? -1.016 0.841 12.019 1.00 90.88 111 VAL A O 1
ATOM 787 N N . THR A 1 112 ? 0.974 -0.158 11.927 1.00 90.25 112 THR A N 1
ATOM 788 C CA . THR A 1 112 ? 1.665 1.034 11.430 1.00 90.25 112 THR A CA 1
ATOM 789 C C . THR A 1 112 ? 1.746 0.971 9.913 1.00 90.25 112 THR A C 1
ATOM 791 O O . THR A 1 112 ? 2.414 0.084 9.382 1.00 90.25 112 THR A O 1
ATOM 794 N N . LEU A 1 113 ? 1.082 1.899 9.219 1.00 86.44 113 LEU A N 1
ATOM 795 C CA . LEU A 1 113 ? 1.214 2.017 7.767 1.00 86.44 113 LEU A CA 1
ATOM 796 C C . LEU A 1 113 ? 2.650 2.400 7.387 1.00 86.44 113 LEU A C 1
ATOM 798 O O . LEU A 1 113 ? 3.258 3.260 8.028 1.00 86.44 113 LEU A O 1
ATOM 802 N N . ARG A 1 114 ? 3.187 1.746 6.359 1.00 82.06 114 ARG A N 1
ATOM 803 C CA . ARG A 1 114 ? 4.532 1.967 5.823 1.00 82.06 114 ARG A CA 1
ATOM 804 C C . ARG A 1 114 ? 4.433 2.379 4.364 1.00 82.06 114 ARG A C 1
ATOM 806 O O . ARG A 1 114 ? 3.663 1.786 3.613 1.00 82.06 114 ARG A O 1
ATOM 813 N N . LEU A 1 115 ? 5.211 3.393 4.004 1.00 72.69 115 LEU A N 1
ATOM 814 C CA . LEU A 1 115 ? 5.313 3.954 2.665 1.00 72.69 115 LEU A CA 1
ATOM 815 C C . LEU A 1 115 ? 6.761 4.351 2.393 1.00 72.69 115 LEU A C 1
ATOM 817 O O . LEU A 1 115 ? 7.418 4.809 3.359 1.00 72.69 115 LEU A O 1
#

Nearest PDB structures (foldseek):
  8qah-assembly1_A  TM=4.402E-01  e=6.090E+00  synthetic construct
  8qah-assembly2_B  TM=4.399E-01  e=7.134E+00  synthetic construct
  7z3q-assembly3_E  TM=3.049E-01  e=6.090E+00  Homo sapiens

Foldseek 3Di:
DDDDDDDPPVPVVLVVLVLLQVLLVLLQVLVVQLVVDDLLRLVSLQVSLVSLVVSLVSDDDLSVQLSVLSNQLSNQSSVCSPVSHHGDVVSVVSNVVSCVVCQVSNVVSVHGHDD